Protein AF-A0A8J4WH47-F1 (afdb_monomer_lite)

Secondary structure (DSSP, 8-state):
---HHHHHHHHHHHHHHH-EE-TTT--EESSHHHHHHHIIIIIS----EE-TTT--EESSHHHHHHHIIIIISSSSSTTSSGGGG--

pLDDT: mean 72.3, std 13.73, range [42.78, 88.5]

Radius of gyration: 22.26 Å; chains: 1; bounding box: 51×22×64 Å

InterPro domains:
  IPR013087 Zinc finger C2H2-type [PF00096] (20-43)
  IPR013087 Zinc finger C2H2-type [PF00096] (49-72)
  IPR013087 Zinc finger C2H2-type [PS00028] (22-43)
  IPR013087 Zinc finger C2H2-type [PS00028] (51-72)
  IPR013087 Zinc finger C2H2-type [PS50157] (20-48)
  IPR013087 Zinc finger C2H2-type [PS50157] (49-77)
  IPR013087 Zinc finger C2H2-type [SM00355] (20-43)
  IPR013087 Zinc finger C2H2-type [SM00355] (49-72)
  IPR036236 Zinc finger C2H2 superfamily [SSF57667] (18-68)
  IPR050331 Zinc finger PRDM4/PRDM1/PRDM14-like [PTHR16515] (17-71)

Sequence (87 aa):
MWSTATVFVYSSLILEQRSHACEFCGKNFSQNGSLRLHVDTVHLKHRSHACEFCGKNFSQNGNLRLHVDTVHLSKYCVAFHILANQH

Foldseek 3Di:
DDDPVVVVVVVVVVVVVQFCAAPVPRDTDRDVVVSVLCCCCPVVVPQPDAAPVPRDGHSDPVVSVVCCCVVPVPDPDVVPPVVVPPD

Organism: NCBI:txid100268

Structure (mmCIF, N/CA/C/O backbone):
data_AF-A0A8J4WH47-F1
#
_entry.id   AF-A0A8J4WH47-F1
#
loop_
_atom_site.group_PDB
_atom_site.id
_atom_site.type_symbol
_atom_site.label_atom_id
_atom_site.label_alt_id
_atom_site.label_comp_id
_atom_site.label_asym_id
_atom_site.label_entity_id
_atom_site.label_seq_id
_atom_site.pdbx_PDB_ins_code
_atom_site.Cartn_x
_atom_site.Cartn_y
_atom_site.Cartn_z
_atom_site.occupancy
_atom_site.B_iso_or_equiv
_atom_site.auth_seq_id
_atom_site.auth_comp_id
_atom_site.auth_asym_id
_atom_site.auth_atom_id
_atom_site.pdbx_PDB_model_num
ATOM 1 N N . MET A 1 1 ? 42.385 4.682 -26.873 1.00 48.62 1 MET A N 1
ATOM 2 C CA . MET A 1 1 ? 41.079 4.892 -27.532 1.00 48.62 1 MET A CA 1
ATOM 3 C C . MET A 1 1 ? 40.270 3.625 -27.318 1.00 48.62 1 MET A C 1
ATOM 5 O O . MET A 1 1 ? 40.604 2.608 -27.903 1.00 48.62 1 MET A O 1
ATOM 9 N N . TRP A 1 2 ? 39.339 3.629 -26.368 1.00 48.50 2 TRP A N 1
ATOM 10 C CA . TRP A 1 2 ? 38.523 2.457 -26.045 1.00 48.50 2 TRP A CA 1
ATOM 11 C C . TRP A 1 2 ? 37.443 2.316 -27.126 1.00 48.50 2 TRP A C 1
ATOM 13 O O . TRP A 1 2 ? 36.804 3.302 -27.489 1.00 48.50 2 TRP A O 1
ATOM 23 N N . SER A 1 3 ? 37.321 1.131 -27.724 1.00 59.22 3 SER A N 1
ATOM 24 C CA . SER A 1 3 ? 36.467 0.891 -28.893 1.00 59.22 3 SER A CA 1
ATOM 25 C C . SER A 1 3 ? 34.994 1.223 -28.622 1.00 59.22 3 SER A C 1
ATOM 27 O O . SER A 1 3 ? 34.462 0.951 -27.545 1.00 59.22 3 SER A O 1
ATOM 29 N N . THR A 1 4 ? 34.280 1.723 -29.630 1.00 65.06 4 THR A N 1
ATOM 30 C CA . THR A 1 4 ? 32.820 1.948 -29.567 1.00 65.06 4 THR A CA 1
ATOM 31 C C . THR A 1 4 ? 32.050 0.670 -29.222 1.00 65.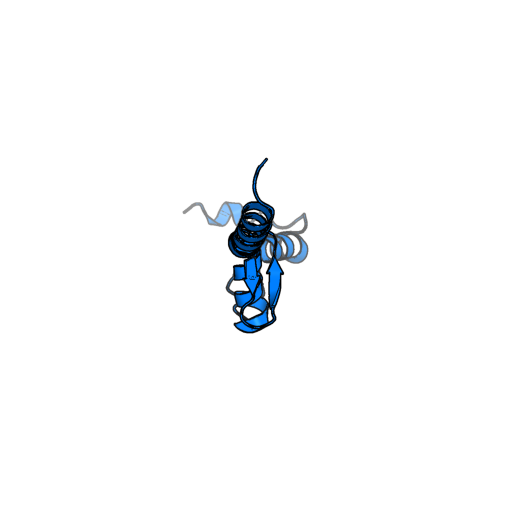06 4 THR A C 1
ATOM 33 O O . THR A 1 4 ? 31.080 0.716 -28.472 1.00 65.06 4 THR A O 1
ATOM 36 N N . ALA A 1 5 ? 32.547 -0.486 -29.674 1.00 61.38 5 ALA A N 1
ATOM 37 C CA . ALA A 1 5 ? 32.026 -1.802 -29.309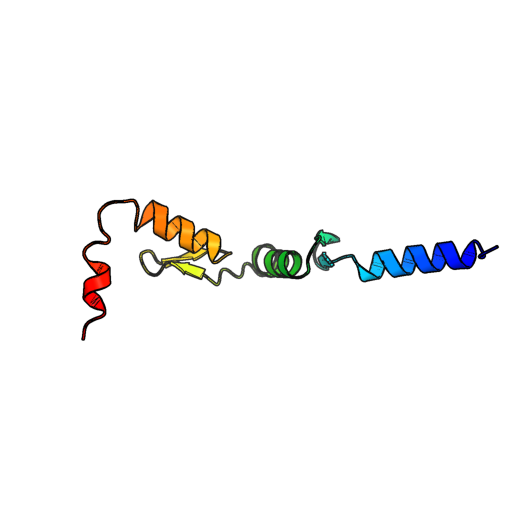 1.00 61.38 5 ALA A CA 1
ATOM 38 C C . ALA A 1 5 ? 32.141 -2.094 -27.800 1.00 61.38 5 ALA A C 1
ATOM 40 O O . ALA A 1 5 ? 31.208 -2.629 -27.209 1.00 61.38 5 ALA A O 1
ATOM 41 N N . THR A 1 6 ? 33.242 -1.692 -27.151 1.00 60.34 6 THR A N 1
ATOM 42 C CA . THR A 1 6 ? 33.396 -1.839 -25.693 1.00 60.34 6 THR A CA 1
ATOM 43 C C . THR A 1 6 ? 32.484 -0.895 -24.911 1.00 60.34 6 THR A C 1
ATOM 45 O O . THR A 1 6 ? 32.004 -1.282 -23.852 1.00 60.34 6 THR A O 1
ATOM 48 N N . VAL A 1 7 ? 32.169 0.293 -25.447 1.00 63.94 7 VAL A N 1
ATOM 49 C CA . VAL A 1 7 ? 31.168 1.206 -24.858 1.00 63.94 7 VAL A CA 1
ATOM 50 C C . VAL A 1 7 ? 29.775 0.584 -24.937 1.00 63.94 7 VAL A C 1
ATOM 52 O O . VAL A 1 7 ? 29.083 0.509 -23.930 1.00 63.94 7 VAL A O 1
ATOM 55 N N . PHE A 1 8 ? 29.381 0.098 -26.118 1.00 64.56 8 PHE A N 1
ATOM 56 C CA . PHE A 1 8 ? 28.047 -0.451 -26.366 1.00 64.56 8 PHE A CA 1
ATOM 57 C C . PHE A 1 8 ? 27.777 -1.695 -25.510 1.00 64.56 8 PHE A C 1
ATOM 59 O O . PHE A 1 8 ? 26.752 -1.770 -24.840 1.00 64.56 8 PHE A O 1
ATOM 66 N N . VAL A 1 9 ? 28.740 -2.622 -25.440 1.00 65.25 9 VAL A N 1
ATOM 67 C CA . VAL A 1 9 ? 28.634 -3.826 -24.600 1.00 65.25 9 VAL A CA 1
ATOM 68 C C . VAL A 1 9 ? 28.622 -3.475 -23.106 1.00 65.25 9 VAL A C 1
ATOM 70 O O . VAL A 1 9 ? 27.817 -4.033 -22.367 1.00 65.25 9 VAL A O 1
ATOM 73 N N . TYR A 1 10 ? 29.443 -2.522 -22.648 1.00 60.28 10 TYR A N 1
ATOM 74 C CA . TYR A 1 10 ? 29.459 -2.077 -21.245 1.00 60.28 10 TYR A CA 1
ATOM 75 C C . TYR A 1 10 ? 28.152 -1.372 -20.840 1.00 60.28 10 TYR A C 1
ATOM 77 O O . TYR A 1 10 ? 27.607 -1.645 -19.772 1.00 60.28 10 TYR A O 1
ATOM 85 N N . SER A 1 11 ? 27.601 -0.515 -21.705 1.00 63.09 11 SER A N 1
ATOM 86 C CA . SER A 1 11 ? 26.311 0.150 -21.495 1.00 63.09 11 SER A CA 1
ATOM 87 C C . SER A 1 11 ? 25.137 -0.835 -21.472 1.00 63.09 11 SER A C 1
ATOM 89 O O . SER A 1 11 ? 24.275 -0.701 -20.608 1.00 63.09 11 SER A O 1
ATOM 91 N N . SER A 1 12 ? 25.116 -1.847 -22.347 1.00 66.31 12 SER A N 1
ATOM 92 C CA . SER A 1 12 ? 24.098 -2.909 -22.338 1.00 66.31 12 SER A CA 1
ATOM 93 C C . SER A 1 12 ? 24.200 -3.816 -21.105 1.00 66.31 12 SER A C 1
ATOM 95 O O . SER A 1 12 ? 23.194 -4.042 -20.442 1.00 66.31 12 SER A O 1
ATOM 97 N N . LEU A 1 13 ? 25.404 -4.255 -20.710 1.00 61.47 13 LEU A N 1
ATOM 98 C CA . LEU A 1 13 ? 25.581 -5.082 -19.505 1.00 61.47 13 LEU A CA 1
ATOM 99 C C . LEU A 1 13 ? 25.189 -4.353 -18.206 1.00 61.47 13 LEU A C 1
ATOM 101 O O . LEU A 1 13 ? 24.667 -4.980 -17.288 1.00 61.47 13 LEU A O 1
ATOM 105 N N . ILE A 1 14 ? 25.411 -3.036 -18.110 1.00 57.22 14 ILE A N 1
ATOM 106 C CA . ILE A 1 14 ? 25.047 -2.251 -16.916 1.00 57.22 14 ILE A CA 1
ATOM 107 C C . ILE A 1 14 ? 23.532 -2.029 -16.796 1.00 57.22 14 ILE A C 1
ATOM 109 O O . ILE A 1 14 ? 23.025 -1.927 -15.675 1.00 57.22 14 ILE A O 1
ATOM 113 N N . LEU A 1 15 ? 22.801 -1.962 -17.914 1.00 58.19 15 LEU A N 1
ATOM 114 C CA . LEU A 1 15 ? 21.341 -1.807 -17.918 1.00 58.19 15 LEU A CA 1
ATOM 115 C C . LEU A 1 15 ? 20.629 -3.086 -17.442 1.00 58.19 15 LEU A C 1
ATOM 117 O O . LEU A 1 15 ? 19.684 -3.001 -16.653 1.00 58.19 15 LEU A O 1
ATOM 121 N N . GLU A 1 16 ? 21.129 -4.262 -17.831 1.00 56.09 16 GLU A N 1
ATOM 122 C CA . GLU A 1 16 ? 20.640 -5.562 -17.343 1.00 56.09 16 GLU A CA 1
ATOM 123 C C . GLU A 1 16 ? 20.937 -5.767 -15.847 1.00 56.09 16 GLU A C 1
ATOM 125 O O . GLU A 1 16 ? 20.118 -6.299 -15.105 1.00 56.09 16 GLU A O 1
ATOM 130 N N . GLN A 1 17 ? 22.101 -5.320 -15.367 1.00 54.44 17 GLN A N 1
ATOM 131 C CA . GLN A 1 17 ? 22.551 -5.626 -14.004 1.00 54.44 17 GLN A CA 1
ATOM 132 C C . GLN A 1 17 ? 21.921 -4.729 -12.919 1.00 54.44 17 GLN A C 1
ATOM 134 O O . GLN A 1 17 ? 22.051 -5.013 -11.728 1.00 54.44 17 GLN A O 1
ATOM 139 N N . ARG A 1 18 ? 21.240 -3.642 -13.307 1.00 56.03 18 ARG A N 1
ATOM 140 C CA . ARG A 1 18 ? 20.626 -2.658 -12.390 1.00 56.03 18 ARG A CA 1
ATOM 141 C C . ARG A 1 18 ? 19.105 -2.553 -12.483 1.00 56.03 18 ARG A C 1
ATOM 143 O O . ARG A 1 18 ? 18.517 -1.764 -11.744 1.00 56.03 18 ARG A O 1
ATOM 150 N N . SER A 1 19 ? 18.462 -3.311 -13.364 1.00 63.66 19 SER A N 1
ATOM 151 C CA . SER A 1 19 ? 17.012 -3.258 -13.524 1.00 63.66 19 SER A CA 1
ATOM 152 C C . SER A 1 19 ? 16.337 -4.295 -12.629 1.00 63.66 19 SER A C 1
ATOM 154 O O . SER A 1 19 ? 16.322 -5.489 -12.911 1.00 63.66 19 SER A O 1
ATOM 156 N N . HIS A 1 20 ? 15.731 -3.847 -11.527 1.00 78.62 20 HIS A N 1
ATOM 157 C CA . HIS A 1 20 ? 14.782 -4.682 -10.790 1.00 78.62 20 HIS A CA 1
ATOM 158 C C . HIS A 1 20 ? 13.425 -4.601 -11.493 1.00 78.62 20 HIS A C 1
ATOM 160 O O . HIS A 1 20 ? 12.496 -3.956 -11.007 1.00 78.62 20 HIS A O 1
ATOM 166 N N . ALA A 1 21 ? 13.338 -5.195 -12.682 1.00 82.44 21 ALA A N 1
ATOM 167 C CA . ALA A 1 21 ? 12.122 -5.215 -13.480 1.00 82.44 21 ALA A CA 1
ATOM 168 C C . ALA A 1 21 ? 11.166 -6.326 -13.022 1.00 82.44 21 ALA A C 1
ATOM 170 O O . ALA A 1 21 ? 11.578 -7.430 -12.680 1.00 82.44 21 ALA A O 1
ATOM 171 N N . CYS A 1 22 ? 9.869 -6.032 -13.022 1.00 85.00 22 CYS A N 1
ATOM 172 C CA . CYS A 1 22 ? 8.824 -7.011 -12.767 1.00 85.00 22 CYS A CA 1
ATOM 173 C C . CYS A 1 22 ? 8.564 -7.840 -14.017 1.00 85.00 22 CYS A C 1
ATOM 175 O O . CYS A 1 22 ? 8.147 -7.297 -15.034 1.00 85.00 22 CYS A O 1
ATOM 177 N N . GLU A 1 23 ? 8.733 -9.155 -13.925 1.00 81.06 23 GLU A N 1
ATOM 178 C CA . GLU A 1 23 ? 8.514 -10.076 -15.047 1.00 81.06 23 GLU A CA 1
ATOM 179 C C . GLU A 1 23 ? 7.042 -10.151 -15.484 1.00 81.06 23 GLU A C 1
ATOM 181 O O . GLU A 1 23 ? 6.749 -10.432 -16.641 1.00 81.06 23 GLU A O 1
ATOM 186 N N . PHE A 1 24 ? 6.100 -9.834 -14.588 1.00 80.62 24 PHE A N 1
ATOM 187 C CA . PHE A 1 24 ? 4.666 -9.892 -14.886 1.00 80.62 24 PHE A CA 1
ATOM 188 C C . PHE A 1 24 ? 4.133 -8.662 -15.633 1.00 80.62 24 PHE A C 1
ATOM 190 O O . PHE A 1 24 ? 3.127 -8.761 -16.331 1.00 80.62 24 PHE A O 1
ATOM 197 N N . CYS A 1 25 ? 4.740 -7.485 -15.450 1.00 86.69 25 CYS A N 1
ATOM 198 C CA . CYS A 1 25 ? 4.228 -6.235 -16.030 1.00 86.69 25 CYS A CA 1
ATOM 199 C C . CYS A 1 25 ? 5.301 -5.290 -16.591 1.00 86.69 25 CYS A C 1
ATOM 201 O O . CYS A 1 25 ? 4.980 -4.179 -17.006 1.00 86.69 25 CYS A O 1
ATOM 203 N N . GLY A 1 26 ? 6.572 -5.688 -16.577 1.00 81.31 26 GLY A N 1
ATOM 204 C CA . GLY A 1 26 ? 7.703 -4.915 -17.095 1.00 81.31 26 GLY A CA 1
ATOM 205 C C . GLY A 1 26 ? 8.072 -3.669 -16.282 1.00 81.31 26 GLY A C 1
ATOM 206 O O . GLY A 1 26 ? 8.955 -2.915 -16.690 1.00 81.31 26 GLY A O 1
ATOM 207 N N . LYS A 1 27 ? 7.421 -3.407 -15.138 1.00 82.62 27 LYS A N 1
ATOM 208 C CA . LYS A 1 27 ? 7.723 -2.227 -14.309 1.00 82.62 27 LYS A CA 1
ATOM 209 C C . LYS A 1 27 ? 9.114 -2.315 -13.699 1.00 82.62 27 LYS A C 1
ATOM 211 O O . LYS A 1 27 ? 9.430 -3.300 -13.045 1.00 82.62 27 LYS A O 1
ATOM 216 N N . ASN A 1 28 ? 9.901 -1.254 -13.848 1.00 84.62 28 ASN A N 1
ATOM 217 C CA . ASN A 1 28 ? 11.228 -1.149 -13.251 1.00 84.62 28 ASN A CA 1
ATOM 218 C C . ASN A 1 28 ? 11.174 -0.541 -11.847 1.00 84.62 28 ASN A C 1
ATOM 220 O O . ASN A 1 28 ? 10.488 0.455 -11.613 1.00 84.62 28 ASN A O 1
ATOM 224 N N . PHE A 1 29 ? 11.945 -1.120 -10.932 1.00 84.38 29 PHE A N 1
ATOM 225 C CA . PHE A 1 29 ? 12.120 -0.639 -9.569 1.00 84.38 29 PHE A CA 1
ATOM 226 C C . PHE A 1 29 ? 13.597 -0.353 -9.297 1.00 84.38 29 PHE A C 1
ATOM 228 O O . PHE A 1 29 ? 14.490 -0.992 -9.846 1.00 84.38 29 PHE A O 1
ATOM 235 N N . SER A 1 30 ? 13.863 0.604 -8.410 1.00 83.75 30 SER A N 1
ATOM 236 C CA . SER A 1 30 ? 15.233 0.968 -8.024 1.00 83.75 30 SER A CA 1
ATOM 237 C C . SER A 1 30 ? 15.865 -0.013 -7.033 1.00 83.75 30 SER A C 1
ATOM 239 O O . SER A 1 30 ? 17.068 0.040 -6.811 1.00 83.75 30 SER A O 1
ATOM 241 N N . GLN A 1 31 ? 15.064 -0.880 -6.402 1.00 85.25 31 GLN A N 1
ATOM 242 C CA . GLN A 1 31 ? 15.512 -1.839 -5.392 1.00 85.25 31 GLN A CA 1
ATOM 243 C C . GLN A 1 31 ? 14.758 -3.165 -5.526 1.00 85.25 31 GLN A C 1
ATOM 245 O O . GLN A 1 31 ? 13.543 -3.175 -5.748 1.00 85.25 31 GLN A O 1
ATOM 250 N N . ASN A 1 32 ? 15.455 -4.279 -5.286 1.00 84.00 32 ASN A N 1
ATOM 251 C CA . ASN A 1 32 ? 14.856 -5.617 -5.312 1.00 84.00 32 ASN A CA 1
ATOM 252 C C . ASN A 1 32 ? 13.713 -5.774 -4.287 1.00 84.00 32 ASN A C 1
ATOM 254 O O . ASN A 1 32 ? 12.695 -6.402 -4.562 1.00 84.00 32 ASN A O 1
ATOM 258 N N . GLY A 1 33 ? 13.839 -5.153 -3.107 1.00 85.50 33 GLY A N 1
ATOM 259 C CA . GLY A 1 33 ? 12.790 -5.191 -2.080 1.00 85.50 33 GLY A CA 1
ATOM 260 C C . GLY A 1 33 ? 11.470 -4.571 -2.551 1.00 85.50 33 GLY A C 1
ATOM 261 O O . GLY A 1 33 ? 10.401 -5.126 -2.299 1.00 85.50 33 GLY A O 1
ATOM 262 N N . SER A 1 34 ? 11.537 -3.460 -3.291 1.00 85.88 34 SER A N 1
ATOM 263 C CA . SER A 1 34 ? 10.359 -2.805 -3.872 1.00 85.88 34 SER A CA 1
ATOM 264 C C . SER A 1 34 ? 9.719 -3.649 -4.971 1.00 85.88 34 SER A C 1
ATOM 266 O O . SER A 1 34 ? 8.494 -3.730 -5.030 1.00 85.88 34 SER A O 1
ATOM 268 N N . LEU A 1 35 ? 10.537 -4.310 -5.796 1.00 88.50 35 LEU A N 1
ATOM 269 C CA . LEU A 1 35 ? 10.058 -5.251 -6.805 1.00 88.50 35 LEU A CA 1
ATOM 270 C C . LEU A 1 35 ? 9.313 -6.424 -6.157 1.00 88.50 35 LEU A C 1
ATOM 272 O O . LEU A 1 35 ? 8.175 -6.708 -6.524 1.00 88.50 35 LEU A O 1
ATOM 276 N N . ARG A 1 36 ? 9.920 -7.075 -5.160 1.00 85.31 36 ARG A N 1
ATOM 277 C CA . ARG A 1 36 ? 9.307 -8.208 -4.458 1.00 85.31 36 ARG A CA 1
ATOM 278 C C . ARG A 1 36 ? 7.980 -7.820 -3.815 1.00 85.31 36 ARG A C 1
ATOM 280 O O . ARG A 1 36 ? 6.984 -8.506 -4.008 1.00 85.31 36 ARG A O 1
ATOM 287 N N . LEU A 1 37 ? 7.944 -6.686 -3.118 1.00 85.06 37 LEU A N 1
ATOM 288 C CA . LEU A 1 37 ? 6.710 -6.174 -2.532 1.00 85.06 37 LEU A CA 1
ATOM 289 C C . LEU A 1 37 ? 5.647 -5.890 -3.602 1.00 85.06 37 LEU A C 1
ATOM 291 O O . LEU A 1 37 ? 4.472 -6.192 -3.406 1.00 85.06 37 LEU A O 1
ATOM 295 N N . HIS A 1 38 ? 6.032 -5.305 -4.734 1.00 87.25 38 HIS A N 1
ATOM 296 C CA . HIS A 1 38 ? 5.113 -5.077 -5.842 1.00 87.25 38 HIS A CA 1
ATOM 297 C C . HIS A 1 38 ? 4.514 -6.392 -6.361 1.00 87.25 38 HIS A C 1
ATOM 299 O O . HIS A 1 38 ? 3.295 -6.479 -6.511 1.00 87.25 38 HIS A O 1
ATOM 305 N N . VAL A 1 39 ? 5.342 -7.415 -6.579 1.00 86.56 39 VAL A N 1
ATOM 306 C CA . VAL A 1 39 ? 4.887 -8.737 -7.030 1.00 86.56 39 VAL A CA 1
ATOM 307 C C . VAL A 1 39 ? 3.943 -9.366 -6.009 1.00 86.56 39 VAL A C 1
ATOM 309 O O . VAL A 1 39 ? 2.822 -9.737 -6.365 1.00 86.56 39 VAL A O 1
ATOM 312 N N . ASP A 1 40 ? 4.339 -9.391 -4.737 1.00 85.81 40 ASP A N 1
ATOM 313 C CA . ASP A 1 40 ? 3.540 -9.964 -3.655 1.00 85.81 40 ASP A CA 1
ATOM 314 C C . AS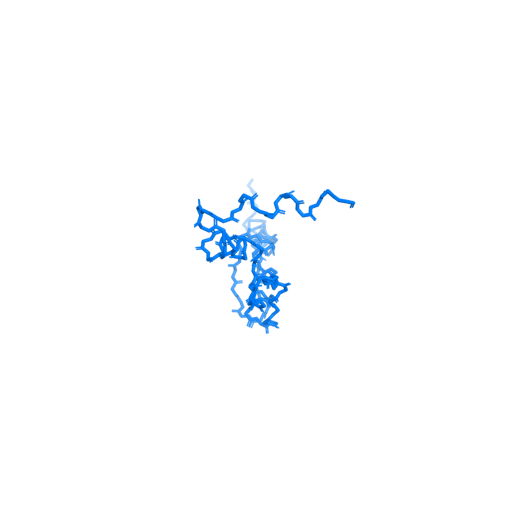P A 1 40 ? 2.174 -9.275 -3.553 1.00 85.81 40 ASP A C 1
ATOM 316 O O . ASP A 1 40 ? 1.149 -9.930 -3.404 1.00 85.81 40 ASP A O 1
ATOM 320 N N . THR A 1 41 ? 2.116 -7.953 -3.700 1.00 85.19 41 THR A N 1
ATOM 321 C CA . THR A 1 41 ? 0.896 -7.180 -3.421 1.00 85.19 41 THR A CA 1
ATOM 322 C C . THR A 1 41 ? -0.032 -7.015 -4.619 1.00 85.19 41 THR A C 1
ATOM 324 O O . THR A 1 41 ? -1.252 -6.994 -4.438 1.00 85.19 41 THR A O 1
ATOM 327 N N . VAL A 1 42 ? 0.517 -6.896 -5.830 1.00 83.44 42 VAL A N 1
ATOM 328 C CA . VAL A 1 42 ? -0.246 -6.618 -7.058 1.00 83.44 42 VAL A CA 1
ATOM 329 C C . VAL A 1 42 ? -0.564 -7.900 -7.817 1.00 83.44 42 VAL A C 1
ATOM 331 O O . VAL A 1 42 ? -1.694 -8.061 -8.277 1.00 83.44 42 VAL A O 1
ATOM 334 N N . HIS A 1 43 ? 0.401 -8.814 -7.922 1.00 84.88 43 HIS A N 1
ATOM 335 C CA . HIS A 1 43 ? 0.252 -10.037 -8.709 1.00 84.88 43 HIS A CA 1
ATOM 336 C C . HIS A 1 43 ? -0.213 -11.211 -7.846 1.00 84.88 43 HIS A C 1
ATOM 338 O O . HIS A 1 43 ? -1.204 -11.855 -8.181 1.00 84.88 43 HIS A O 1
ATOM 344 N N . LEU A 1 44 ? 0.427 -11.438 -6.696 1.00 83.19 44 LEU A N 1
ATOM 345 C CA . LEU A 1 44 ? 0.068 -12.534 -5.789 1.00 83.19 44 LEU A CA 1
ATOM 346 C C . LEU A 1 44 ? -1.048 -12.161 -4.800 1.00 83.19 44 LEU A C 1
ATOM 348 O O . LEU A 1 44 ? -1.607 -13.041 -4.150 1.00 83.19 44 LEU A O 1
ATOM 352 N N . LYS A 1 45 ? -1.382 -10.865 -4.675 1.00 77.56 45 LYS A N 1
ATOM 353 C CA . LYS A 1 45 ? -2.336 -10.317 -3.684 1.00 77.56 45 LYS A CA 1
ATOM 354 C C . LYS A 1 45 ? -2.067 -10.793 -2.250 1.00 77.56 45 LYS A C 1
ATOM 356 O O . LYS A 1 45 ? -2.964 -10.817 -1.407 1.00 77.56 45 LYS A O 1
ATOM 361 N N . HIS A 1 46 ? -0.820 -11.130 -1.966 1.00 72.31 46 HIS A N 1
ATOM 362 C CA . HIS A 1 46 ? -0.345 -11.568 -0.679 1.00 72.31 46 HIS A CA 1
ATOM 363 C C . HIS A 1 46 ? -0.366 -10.372 0.282 1.00 72.31 46 HIS A C 1
ATOM 365 O O . HIS A 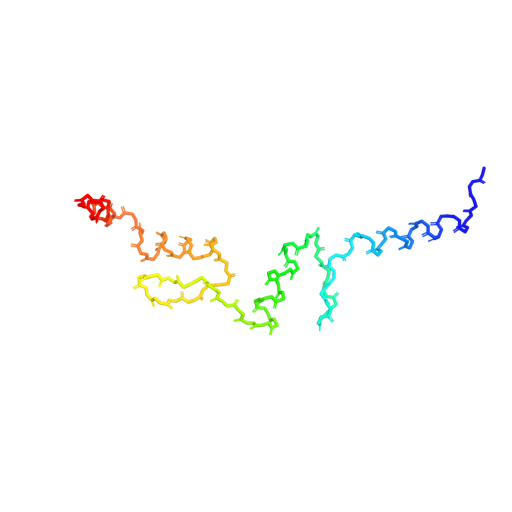1 46 ? 0.334 -9.370 0.106 1.00 72.31 46 HIS A O 1
ATOM 371 N N . ARG A 1 47 ? -1.251 -10.440 1.279 1.00 68.31 47 ARG A N 1
ATOM 372 C CA . ARG A 1 47 ? -1.387 -9.441 2.344 1.00 68.31 47 ARG A CA 1
ATOM 373 C C . ARG A 1 47 ? -1.091 -10.127 3.668 1.00 68.31 47 ARG A C 1
ATOM 375 O O . ARG A 1 47 ? -2.004 -10.561 4.357 1.00 68.31 47 ARG A O 1
ATOM 382 N N . SER A 1 48 ? 0.193 -10.258 3.981 1.00 69.31 48 SER A N 1
ATOM 383 C CA . SER A 1 48 ? 0.674 -11.043 5.124 1.00 69.31 48 SER A CA 1
ATOM 384 C C . SER A 1 48 ? 0.441 -10.379 6.481 1.00 69.31 48 SER A C 1
ATOM 386 O O . SER A 1 48 ? 0.611 -11.021 7.511 1.00 69.31 48 SER A O 1
ATOM 388 N N . HIS A 1 49 ? 0.139 -9.080 6.510 1.00 78.75 49 HIS A N 1
ATOM 389 C CA . HIS A 1 49 ? 0.140 -8.307 7.748 1.00 78.75 49 HIS A CA 1
ATOM 390 C C . HIS A 1 49 ? -1.287 -8.047 8.216 1.00 78.75 49 HIS A C 1
ATOM 392 O O . HIS A 1 49 ? -1.873 -7.014 7.894 1.00 78.75 49 HIS A O 1
ATOM 398 N N . ALA A 1 50 ? -1.851 -8.995 8.957 1.00 79.94 50 ALA A N 1
ATOM 399 C CA . ALA A 1 50 ? -3.152 -8.836 9.589 1.00 79.94 50 ALA A CA 1
ATOM 400 C C . ALA A 1 50 ? -3.051 -7.967 10.852 1.00 79.94 50 ALA A C 1
ATOM 402 O O . ALA A 1 50 ? -2.110 -8.081 11.633 1.00 79.94 50 ALA A O 1
ATOM 403 N N . CYS A 1 51 ? -4.032 -7.096 11.058 1.00 81.88 51 CYS A N 1
ATOM 404 C CA . CYS A 1 51 ? -4.209 -6.382 12.309 1.00 81.88 51 CYS A CA 1
ATOM 405 C C . CYS A 1 51 ? -4.838 -7.305 13.347 1.00 81.88 51 CYS A C 1
ATOM 407 O O . CYS A 1 51 ? -5.926 -7.822 13.122 1.00 81.88 51 CYS A O 1
ATOM 409 N N . GLU A 1 52 ? -4.198 -7.463 14.500 1.00 80.00 52 GLU A N 1
ATOM 410 C CA . GLU A 1 52 ? -4.703 -8.322 15.580 1.00 80.00 52 GLU A CA 1
ATOM 411 C C . 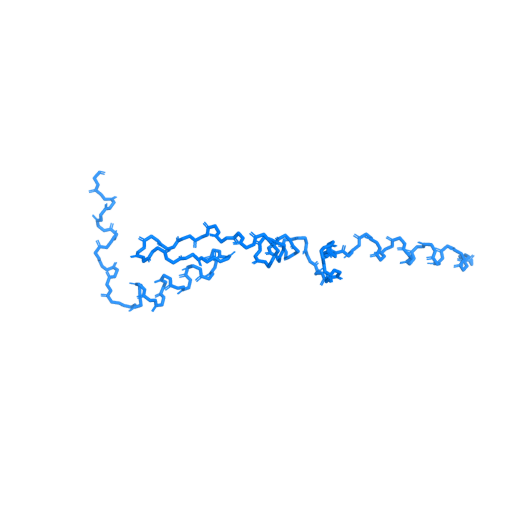GLU A 1 52 ? -5.975 -7.765 16.237 1.00 80.00 52 GLU A C 1
ATOM 413 O O . GLU A 1 52 ? -6.786 -8.524 16.755 1.00 80.00 52 GLU A O 1
ATOM 418 N N . PHE A 1 53 ? -6.200 -6.449 16.161 1.00 76.50 53 PHE A N 1
ATOM 419 C CA . PHE A 1 53 ? -7.371 -5.804 16.761 1.00 76.50 53 PHE A CA 1
ATOM 420 C C . PHE A 1 53 ? -8.639 -5.910 15.904 1.00 76.50 53 PHE A C 1
ATOM 422 O O . PHE A 1 53 ? -9.738 -5.979 16.444 1.00 76.50 53 PHE A O 1
ATOM 429 N N . CYS A 1 54 ? -8.516 -5.881 14.573 1.00 82.75 54 CYS A N 1
ATOM 430 C CA . CYS A 1 54 ? -9.678 -5.849 13.672 1.00 82.75 54 CYS A CA 1
ATOM 431 C C . CYS A 1 54 ? 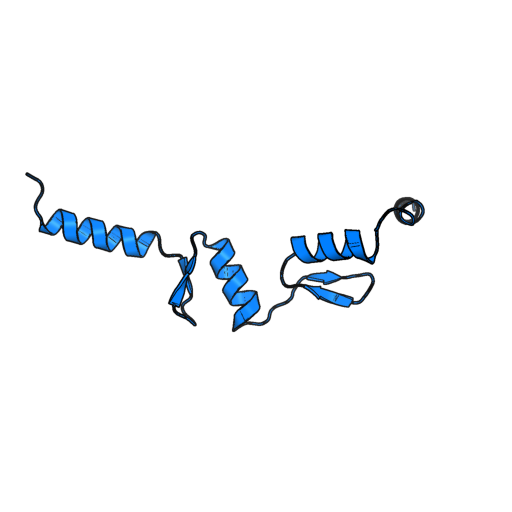-9.621 -6.844 12.505 1.00 82.75 54 CYS A C 1
ATOM 433 O O . CYS A 1 54 ? -10.505 -6.841 11.651 1.00 82.75 54 CYS A O 1
ATOM 435 N N . GLY A 1 55 ? -8.575 -7.664 12.416 1.00 79.62 55 GLY A N 1
ATOM 436 C CA . GLY A 1 55 ? -8.393 -8.662 11.360 1.00 79.62 55 GLY A CA 1
ATOM 437 C C . GLY A 1 55 ? -8.122 -8.089 9.964 1.00 79.62 55 GLY A C 1
ATOM 438 O O . GLY A 1 55 ? -8.085 -8.841 8.991 1.00 79.62 55 GLY A O 1
ATOM 439 N N . LYS A 1 56 ? -7.942 -6.767 9.812 1.00 79.94 56 LYS A N 1
ATOM 440 C CA . LYS A 1 56 ? -7.662 -6.157 8.500 1.00 79.94 56 LYS A CA 1
ATOM 441 C C . LYS A 1 56 ? -6.282 -6.545 7.986 1.00 79.94 56 LYS A C 1
ATOM 443 O O . LYS A 1 56 ? -5.293 -6.392 8.690 1.00 79.94 56 LYS A O 1
ATOM 448 N N . ASN A 1 57 ? -6.221 -6.966 6.725 1.00 83.00 57 ASN A N 1
ATOM 449 C CA . ASN A 1 57 ? -4.984 -7.388 6.073 1.00 83.00 57 ASN A CA 1
ATOM 450 C C . ASN A 1 57 ? -4.322 -6.232 5.319 1.00 83.00 57 ASN A C 1
ATOM 452 O O . ASN A 1 57 ? -4.936 -5.602 4.453 1.00 83.00 57 ASN A O 1
ATOM 456 N N . PHE A 1 58 ? -3.044 -6.011 5.601 1.00 82.56 58 PHE A N 1
ATOM 457 C CA . PHE A 1 58 ? -2.199 -5.007 4.979 1.00 82.56 58 PHE A CA 1
ATOM 458 C C . PHE A 1 58 ? -1.076 -5.659 4.176 1.00 82.56 58 PHE A C 1
ATOM 460 O O . PHE A 1 58 ? -0.554 -6.727 4.492 1.00 82.56 58 PHE A O 1
ATOM 467 N N . SER A 1 59 ? -0.693 -4.964 3.113 1.00 81.50 59 SER A N 1
ATOM 468 C CA . SER A 1 59 ? 0.399 -5.339 2.216 1.00 81.50 59 SER A CA 1
ATOM 469 C C . SER A 1 59 ? 1.794 -5.082 2.793 1.00 81.50 59 SER A C 1
ATOM 471 O O . SER A 1 59 ? 2.760 -5.666 2.327 1.00 81.50 59 SER A O 1
ATOM 473 N N . GLN A 1 60 ? 1.916 -4.190 3.779 1.00 82.38 60 GLN A N 1
ATOM 474 C CA . GLN A 1 60 ? 3.192 -3.785 4.370 1.00 82.38 60 GLN A CA 1
ATOM 475 C C . GLN A 1 60 ? 3.056 -3.631 5.881 1.00 82.38 60 GLN A C 1
ATOM 477 O O . GLN A 1 60 ? 2.060 -3.082 6.357 1.00 82.38 60 GLN A O 1
ATOM 482 N N . ASN A 1 61 ? 4.098 -4.018 6.619 1.00 81.94 61 ASN A N 1
ATOM 483 C CA . ASN A 1 61 ? 4.150 -3.856 8.071 1.00 81.94 61 ASN A CA 1
ATOM 484 C C . ASN A 1 61 ? 4.054 -2.377 8.504 1.00 81.94 61 ASN A C 1
ATOM 486 O O . ASN A 1 61 ? 3.343 -2.052 9.446 1.00 81.94 61 ASN A O 1
ATOM 490 N N . GLY A 1 62 ? 4.689 -1.450 7.776 1.00 84.88 62 GLY A N 1
ATOM 491 C CA . GLY A 1 62 ? 4.591 -0.013 8.078 1.00 84.88 62 GLY A CA 1
ATOM 492 C C . GLY A 1 62 ? 3.154 0.519 8.016 1.00 84.88 62 GLY A C 1
ATOM 493 O O . GLY A 1 62 ? 2.732 1.268 8.895 1.00 84.88 62 GLY A O 1
ATOM 494 N N . ASN A 1 63 ? 2.374 0.060 7.031 1.00 85.25 63 ASN A N 1
ATOM 495 C CA . ASN A 1 63 ? 0.963 0.430 6.891 1.00 85.25 63 ASN A CA 1
ATOM 496 C C . ASN A 1 63 ? 0.107 -0.172 8.008 1.00 85.25 63 ASN A C 1
ATOM 498 O O . ASN A 1 63 ? -0.778 0.509 8.518 1.00 85.25 63 ASN A O 1
ATOM 502 N N . LEU A 1 64 ? 0.389 -1.418 8.409 1.00 87.75 64 LEU A N 1
ATOM 503 C CA . LEU A 1 64 ? -0.247 -2.030 9.573 1.00 87.75 64 LEU A CA 1
ATOM 504 C C . LEU A 1 64 ? 0.064 -1.228 10.842 1.00 87.75 64 LEU A C 1
ATOM 506 O O . LEU A 1 64 ? -0.854 -0.880 11.572 1.00 87.75 64 LEU A O 1
ATOM 510 N N . ARG A 1 65 ? 1.333 -0.889 11.088 1.00 84.75 65 ARG A N 1
ATOM 511 C CA . ARG A 1 65 ? 1.743 -0.120 12.268 1.00 84.75 65 ARG A CA 1
ATOM 512 C C . ARG A 1 65 ? 1.070 1.247 12.314 1.00 84.75 65 ARG A C 1
ATOM 514 O O . ARG A 1 65 ? 0.565 1.615 13.364 1.00 84.75 65 ARG A O 1
ATOM 521 N N . LEU A 1 66 ? 1.022 1.971 11.195 1.00 85.94 66 LEU A N 1
ATOM 522 C CA . LEU A 1 66 ? 0.318 3.252 11.114 1.00 85.94 66 LEU A CA 1
ATOM 523 C C . LEU A 1 66 ? -1.184 3.084 11.354 1.00 85.94 66 LEU A C 1
ATOM 525 O O . LEU A 1 66 ? -1.780 3.866 12.085 1.00 85.94 66 LEU A O 1
ATOM 529 N N . HIS A 1 67 ? -1.807 2.069 10.755 1.00 85.88 67 HIS A N 1
ATOM 530 C CA . HIS A 1 67 ? -3.213 1.758 10.990 1.00 85.88 67 HIS A CA 1
ATOM 531 C C . HIS A 1 67 ? -3.484 1.472 12.469 1.00 85.88 67 HIS A C 1
ATOM 533 O O . HIS A 1 67 ? -4.409 2.033 13.043 1.00 85.88 67 HIS A O 1
ATOM 539 N N . VAL A 1 68 ? -2.658 0.636 13.089 1.00 83.19 68 VAL A N 1
ATOM 540 C CA . VAL A 1 68 ? -2.733 0.308 14.510 1.00 83.19 68 VAL A CA 1
ATOM 541 C C . VAL A 1 68 ? -2.570 1.584 15.338 1.00 83.19 68 VAL A C 1
ATOM 543 O O . VAL A 1 68 ? -3.440 1.890 16.143 1.00 83.19 68 VAL A O 1
ATOM 546 N N . ASP A 1 69 ? -1.560 2.405 15.057 1.00 83.12 69 ASP A N 1
ATOM 547 C CA . ASP A 1 69 ? -1.305 3.665 15.762 1.00 83.12 69 ASP A CA 1
ATOM 548 C C . ASP A 1 69 ? -2.452 4.686 15.646 1.00 83.12 69 ASP A C 1
ATOM 550 O O . ASP A 1 69 ? -2.826 5.334 16.617 1.00 83.12 69 ASP A O 1
ATOM 554 N N . THR A 1 70 ? -3.060 4.802 14.465 1.00 83.00 70 THR A N 1
ATOM 555 C CA . THR A 1 70 ? -4.069 5.834 14.164 1.00 83.00 70 THR A CA 1
ATOM 556 C C . THR A 1 70 ? -5.505 5.409 14.435 1.00 83.00 70 THR A C 1
ATOM 558 O O . THR A 1 70 ? -6.346 6.262 14.692 1.00 83.00 70 THR A O 1
ATOM 561 N N . VAL A 1 71 ? -5.807 4.115 14.351 1.00 80.81 71 VAL A N 1
ATOM 562 C CA . VAL A 1 71 ? -7.172 3.586 14.487 1.00 80.81 71 VAL A CA 1
ATOM 563 C C . VAL A 1 71 ? -7.366 2.879 15.824 1.00 80.81 71 VAL A C 1
ATOM 565 O O . VAL A 1 71 ? -8.461 2.928 16.377 1.00 80.81 71 VAL A O 1
ATOM 568 N N . HIS A 1 72 ? -6.322 2.240 16.358 1.00 78.31 72 HIS A N 1
ATOM 569 C CA . HIS A 1 72 ? -6.406 1.458 17.594 1.00 78.31 72 HIS A CA 1
ATOM 570 C C . HIS A 1 72 ? -5.678 2.111 18.776 1.00 78.31 72 HIS A C 1
ATOM 572 O O . HIS A 1 72 ? -6.151 2.009 19.904 1.00 78.31 72 HIS A O 1
ATOM 578 N N . LEU A 1 73 ? -4.560 2.806 18.545 1.00 70.81 73 LEU A N 1
ATOM 579 C CA . LEU A 1 73 ? -3.738 3.405 19.602 1.00 70.81 73 LEU A CA 1
ATOM 580 C C . LEU A 1 73 ? -3.761 4.936 19.596 1.00 70.81 73 LEU A C 1
ATOM 582 O O . LEU A 1 73 ? -2.969 5.530 20.326 1.00 70.81 73 LEU A O 1
ATOM 586 N N . SER A 1 74 ? -4.654 5.597 18.842 1.00 60.78 74 SER A N 1
ATOM 587 C CA . SER A 1 74 ? -4.639 7.058 18.709 1.00 60.78 74 SER A CA 1
ATOM 588 C C . SER A 1 74 ? -4.969 7.749 20.039 1.00 60.78 74 SER A C 1
ATOM 590 O O . SER A 1 74 ? -6.107 8.088 20.356 1.00 60.78 74 SER A O 1
ATOM 592 N N . LYS A 1 75 ? -3.893 7.962 20.792 1.00 60.81 75 LYS A N 1
ATOM 593 C CA . LYS A 1 75 ? -3.604 8.915 21.860 1.00 60.81 75 LYS A CA 1
ATOM 594 C C . LYS A 1 75 ? -4.145 8.716 23.282 1.00 60.81 75 LYS A C 1
ATOM 596 O O . LYS A 1 75 ? -3.554 9.343 24.151 1.00 60.81 75 LYS A O 1
ATOM 601 N N . TYR A 1 76 ? -5.119 7.849 23.596 1.00 54.56 76 TYR A N 1
ATOM 602 C CA . TYR A 1 76 ? -5.645 7.799 24.989 1.00 54.56 76 TYR A CA 1
ATOM 603 C C . TYR A 1 76 ? -6.029 6.433 25.600 1.00 54.56 76 TYR A C 1
ATOM 605 O O . TYR A 1 76 ? -6.548 6.412 26.711 1.00 54.56 76 TYR A O 1
ATOM 613 N N . CYS A 1 77 ? -5.755 5.284 24.969 1.00 53.62 77 CYS A N 1
ATOM 614 C CA . CYS A 1 77 ? -6.135 3.971 25.545 1.00 53.62 77 CYS A CA 1
ATOM 615 C C . CYS A 1 77 ? -4.987 2.967 25.760 1.00 53.62 77 CYS A C 1
ATOM 617 O O . CYS A 1 77 ? -5.226 1.835 26.172 1.00 53.62 77 CYS A O 1
ATOM 619 N N . VAL A 1 78 ? -3.724 3.366 25.568 1.00 51.69 78 VAL A N 1
ATOM 620 C CA . VAL A 1 78 ? -2.548 2.486 25.782 1.00 51.69 78 VAL A CA 1
ATOM 621 C C . VAL A 1 78 ? -2.005 2.562 27.218 1.00 51.69 78 VAL A C 1
ATOM 623 O O . VAL A 1 78 ? -0.891 2.137 27.488 1.00 51.69 78 VAL A O 1
ATOM 626 N N . ALA A 1 79 ? -2.773 3.074 28.182 1.00 50.00 79 ALA A N 1
ATOM 627 C CA . ALA A 1 79 ? -2.424 2.878 29.593 1.00 50.00 79 ALA A CA 1
ATOM 628 C C . ALA A 1 79 ? -2.709 1.433 30.058 1.00 50.00 79 ALA A C 1
ATOM 630 O O . ALA A 1 79 ? -2.162 1.001 31.066 1.00 50.00 79 ALA A O 1
ATOM 631 N N . PHE A 1 80 ? -3.533 0.670 29.323 1.00 50.12 80 PHE A N 1
ATOM 632 C CA . PHE A 1 80 ? -4.021 -0.636 29.785 1.00 50.12 80 PHE A CA 1
ATOM 633 C C . PHE A 1 80 ? -3.316 -1.856 29.166 1.00 50.12 80 PHE A C 1
ATOM 635 O O . PHE A 1 80 ? -3.249 -2.901 29.802 1.00 50.12 80 PHE A O 1
ATOM 642 N N . HIS A 1 81 ? -2.737 -1.750 27.963 1.00 49.34 81 HIS A N 1
ATOM 643 C CA . HIS A 1 81 ? -2.164 -2.926 27.281 1.00 49.34 81 HIS A CA 1
ATOM 644 C C . HIS A 1 81 ? -0.714 -3.262 27.676 1.00 49.34 81 HIS A C 1
ATOM 646 O O . HIS A 1 81 ? -0.291 -4.397 27.474 1.00 49.34 81 HIS A O 1
ATOM 652 N N . ILE A 1 82 ? 0.040 -2.336 28.286 1.00 49.81 82 ILE A N 1
ATOM 653 C CA . ILE A 1 82 ? 1.392 -2.636 28.808 1.00 49.81 82 ILE A CA 1
ATOM 654 C C . ILE A 1 82 ? 1.322 -3.395 30.151 1.00 49.81 82 ILE A C 1
ATOM 656 O O . ILE A 1 82 ? 2.261 -4.099 30.507 1.00 49.81 82 ILE A O 1
ATOM 660 N N . LEU A 1 83 ? 0.186 -3.351 30.859 1.00 50.69 83 LEU A N 1
ATOM 661 C CA . LEU A 1 83 ? -0.016 -4.101 32.107 1.00 50.69 83 LEU A CA 1
ATOM 662 C C . LEU A 1 83 ? -0.460 -5.561 31.893 1.00 50.69 83 LEU A C 1
ATOM 664 O O . LEU A 1 83 ? -0.503 -6.323 32.850 1.00 50.69 83 LEU A O 1
ATOM 668 N N . ALA A 1 84 ? -0.752 -5.980 30.657 1.00 54.06 84 ALA A N 1
ATOM 669 C CA . ALA A 1 84 ? -1.185 -7.349 30.353 1.00 54.06 84 ALA A CA 1
ATOM 670 C C . ALA A 1 84 ? -0.030 -8.309 29.989 1.00 54.06 84 ALA A C 1
ATOM 672 O O . ALA A 1 84 ? -0.281 -9.455 29.632 1.00 54.06 84 ALA A O 1
ATOM 673 N N . ASN A 1 85 ? 1.228 -7.858 30.074 1.00 44.12 85 ASN A N 1
ATOM 674 C CA . ASN A 1 85 ? 2.423 -8.703 29.920 1.00 44.12 85 ASN A CA 1
ATOM 675 C C . ASN A 1 85 ? 3.283 -8.713 31.201 1.00 44.12 85 ASN A C 1
ATOM 677 O O . ASN A 1 85 ? 4.510 -8.729 31.159 1.00 44.12 85 ASN A O 1
ATOM 681 N N . GLN A 1 86 ? 2.617 -8.668 32.356 1.00 45.16 86 GLN A N 1
ATOM 682 C CA . GLN A 1 86 ? 3.184 -9.097 33.632 1.00 45.16 86 GLN A CA 1
ATOM 683 C C . GLN A 1 86 ? 2.313 -10.210 34.218 1.00 45.16 86 GLN A C 1
ATOM 685 O O . GLN A 1 86 ? 1.511 -9.974 35.119 1.00 45.16 86 GLN A O 1
ATOM 690 N N . HIS A 1 87 ? 2.472 -11.419 33.684 1.00 42.78 87 HIS A N 1
ATOM 691 C CA . HIS A 1 87 ? 2.379 -12.649 34.464 1.00 42.78 87 HIS A CA 1
ATOM 692 C C . HIS A 1 87 ? 3.220 -13.743 33.804 1.00 42.78 87 HIS A C 1
ATOM 694 O O . HIS A 1 87 ? 3.186 -13.829 32.558 1.00 42.78 87 HIS A O 1
#